Protein AF-A0A1U7NWH1-F1 (afdb_monomer)

Nearest PDB structures (foldseek):
  7vd5-assembly1_q  TM=6.469E-01  e=4.214E-01  Chaetoceros neogracilis
  7ah0-assembly1_A  TM=7.294E-01  e=1.618E+00  synthetic construct
  5a7d-assembly2_Q  TM=4.853E-01  e=9.159E-01  Drosophila melanogaster

Solvent-accessible surface area (backbone atoms only — not comparable to full-atom values): 8173 Å² total; per-residue (Å²): 137,81,89,81,89,81,81,78,83,76,88,82,79,67,73,79,59,54,68,60,52,54,57,58,59,52,67,75,76,56,90,81,80,74,77,77,82,46,72,64,65,72,42,46,62,30,56,49,25,45,50,53,14,52,56,23,47,57,45,21,56,56,24,38,59,43,23,76,75,69,36,66,69,28,41,54,49,16,54,51,24,46,52,49,20,51,55,24,47,66,65,15,52,72,47,39,75,76,36,48,68,48,45,54,50,29,52,52,21,52,51,50,24,50,52,31,61,75,68,66,50,62,66,67,61,34,50,53,22,50,49,48,28,54,59,42,55,50,62,75,74,72,69,133

Secondary structure (DSSP, 8-state):
------------SSHHHHHHHHHHHHHHH-TT------HHHHHHHHHHHHHHHHHHHHHHHHHHHHHHTT-HHHHHHHHHHHHHHHHHHHH-HHHHHH-HHHHHHHHHHHHHHHHHHHTT--HHHHHHHHHHHHHHHHHTTS--

Structure (mmCIF, N/CA/C/O backbone):
data_AF-A0A1U7NWH1-F1
#
_entry.id   AF-A0A1U7NWH1-F1
#
loop_
_atom_site.group_PDB
_atom_site.id
_atom_site.type_symbol
_atom_site.label_atom_id
_atom_site.label_alt_id
_atom_site.label_comp_id
_atom_site.label_asym_id
_atom_site.label_entity_id
_atom_site.label_seq_id
_atom_site.pdbx_PDB_ins_code
_atom_site.Cartn_x
_atom_site.Cartn_y
_atom_site.Cartn_z
_atom_site.occupancy
_atom_site.B_iso_or_equiv
_atom_site.auth_seq_id
_atom_site.auth_comp_id
_atom_site.auth_asym_id
_atom_site.auth_atom_id
_atom_site.pdbx_PDB_model_num
ATOM 1 N N . MET A 1 1 ? 24.014 45.007 16.241 1.00 41.03 1 MET A N 1
ATOM 2 C CA . MET A 1 1 ? 22.618 44.527 16.300 1.00 41.03 1 MET A CA 1
ATOM 3 C C . MET A 1 1 ? 22.395 43.485 15.207 1.00 41.03 1 MET A C 1
ATOM 5 O O . MET A 1 1 ? 22.670 43.771 14.056 1.00 41.03 1 MET A O 1
ATOM 9 N N . LEU A 1 2 ? 21.988 42.284 15.638 1.00 42.31 2 LEU A N 1
ATOM 10 C CA . LEU A 1 2 ? 21.241 41.205 14.963 1.00 42.31 2 LEU A CA 1
ATOM 11 C C . LEU A 1 2 ? 21.557 40.763 13.508 1.00 42.31 2 LEU A C 1
ATOM 13 O O . LEU A 1 2 ? 21.111 41.355 12.536 1.00 42.31 2 LEU A O 1
ATOM 17 N N . TYR A 1 3 ? 22.215 39.596 13.422 1.00 39.09 3 TYR A N 1
ATOM 18 C CA . TYR A 1 3 ? 21.839 38.367 12.686 1.00 39.09 3 TYR A CA 1
ATOM 19 C C . TYR A 1 3 ? 20.793 38.450 11.546 1.00 39.09 3 TYR A C 1
ATOM 21 O O . TYR A 1 3 ? 19.618 38.685 11.811 1.00 39.09 3 TYR A O 1
ATOM 29 N N . ARG A 1 4 ? 21.148 37.919 10.360 1.00 43.31 4 ARG A N 1
ATOM 30 C CA . ARG A 1 4 ? 20.682 36.580 9.924 1.00 43.31 4 A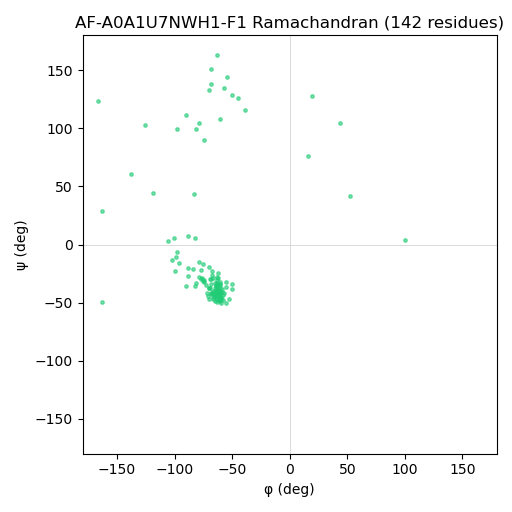RG A CA 1
ATOM 31 C C . ARG A 1 4 ? 21.449 36.018 8.714 1.00 43.31 4 ARG A C 1
ATOM 33 O O . ARG A 1 4 ? 21.494 36.577 7.630 1.00 43.31 4 ARG A O 1
ATOM 40 N N . LYS A 1 5 ? 21.987 34.827 8.972 1.00 47.78 5 LYS A N 1
ATOM 41 C CA . LYS A 1 5 ? 22.432 33.738 8.092 1.00 47.78 5 LYS A CA 1
ATOM 42 C C . LYS A 1 5 ? 21.486 33.531 6.889 1.00 47.78 5 LYS A C 1
ATOM 44 O O . LYS A 1 5 ? 20.361 33.078 7.085 1.00 47.78 5 LYS A O 1
ATOM 49 N N . GLN A 1 6 ? 21.959 33.748 5.663 1.00 47.44 6 GLN A N 1
ATOM 50 C CA . GLN A 1 6 ? 21.378 33.127 4.466 1.00 47.44 6 GLN A CA 1
ATOM 51 C C . GLN A 1 6 ? 22.216 31.895 4.111 1.00 47.44 6 GLN A C 1
ATOM 53 O O . GLN A 1 6 ? 23.297 31.990 3.540 1.00 47.44 6 GLN A O 1
ATOM 58 N N . ARG A 1 7 ? 21.722 30.717 4.507 1.00 42.34 7 ARG A N 1
ATOM 59 C CA . ARG A 1 7 ? 22.104 29.446 3.883 1.00 42.34 7 ARG A CA 1
ATOM 60 C C . ARG A 1 7 ? 21.313 29.346 2.583 1.00 42.34 7 ARG A C 1
ATOM 62 O O . ARG A 1 7 ? 20.116 29.078 2.633 1.00 42.34 7 ARG A O 1
ATOM 69 N N . GLY A 1 8 ? 21.967 29.577 1.450 1.00 40.09 8 GLY A N 1
ATOM 70 C CA . GLY A 1 8 ? 21.452 29.126 0.159 1.00 40.09 8 GLY A CA 1
ATOM 71 C C . GLY A 1 8 ? 21.555 27.595 0.083 1.00 40.09 8 GLY A C 1
ATOM 72 O O . GLY A 1 8 ? 22.588 27.055 0.489 1.00 40.09 8 GLY A O 1
ATOM 73 N N . PRO A 1 9 ? 20.500 26.880 -0.342 1.00 46.19 9 PRO A N 1
ATOM 74 C CA . PRO A 1 9 ? 20.501 25.428 -0.393 1.00 46.19 9 PRO A CA 1
ATOM 75 C C . PRO A 1 9 ? 21.453 24.890 -1.464 1.00 46.19 9 PRO A C 1
ATOM 77 O O . PRO A 1 9 ? 21.555 25.396 -2.579 1.00 46.19 9 PRO A O 1
ATOM 80 N N . ALA A 1 10 ? 22.143 23.839 -1.039 1.00 42.91 10 ALA A N 1
ATOM 81 C CA . ALA A 1 10 ? 23.105 23.021 -1.743 1.00 42.91 10 ALA A CA 1
ATOM 82 C C . ALA A 1 10 ? 22.678 22.622 -3.167 1.00 42.91 10 ALA A C 1
ATOM 84 O O . ALA A 1 10 ? 21.632 22.017 -3.378 1.00 42.91 10 ALA A O 1
ATOM 85 N N . SER A 1 11 ? 23.558 22.931 -4.121 1.00 45.78 11 SER A N 1
ATOM 86 C CA . SER A 1 11 ? 24.062 22.027 -5.165 1.00 45.78 11 SER A CA 1
ATOM 87 C C . SER A 1 11 ? 23.267 20.729 -5.401 1.00 45.78 11 SER A C 1
ATOM 89 O O . SER A 1 11 ? 23.717 19.643 -5.040 1.00 45.78 11 SER A O 1
ATOM 91 N N . TRP A 1 12 ? 22.119 20.830 -6.073 1.00 36.06 12 TRP A N 1
ATOM 92 C CA . TRP A 1 12 ? 21.350 19.676 -6.571 1.00 36.06 12 TRP A CA 1
ATOM 93 C C . TRP A 1 12 ? 21.556 19.410 -8.074 1.00 36.06 12 TRP A C 1
ATOM 95 O O . TRP A 1 12 ? 20.916 18.541 -8.650 1.00 36.06 12 TRP A O 1
ATOM 105 N N . GLY A 1 13 ? 22.466 20.147 -8.722 1.00 44.31 13 GLY A N 1
ATOM 106 C CA . GLY A 1 13 ? 22.698 20.066 -10.171 1.00 44.31 13 GLY A CA 1
ATOM 107 C C . GLY A 1 13 ? 23.868 19.185 -10.621 1.00 44.31 13 GLY A C 1
ATOM 108 O O . GLY A 1 13 ? 24.038 18.993 -11.817 1.00 44.31 13 GLY A O 1
ATOM 109 N N . VAL A 1 14 ? 24.693 18.654 -9.709 1.00 46.19 14 VAL A N 1
ATOM 110 C CA . VAL A 1 14 ? 25.977 18.019 -10.096 1.00 46.19 14 VAL A CA 1
ATOM 111 C C . VAL A 1 14 ? 25.928 16.482 -10.094 1.00 46.19 14 VAL A C 1
ATOM 113 O O . VAL A 1 14 ? 26.785 15.840 -10.691 1.00 46.19 14 VAL A O 1
ATOM 116 N N . ILE A 1 15 ? 24.901 15.852 -9.512 1.00 48.97 15 ILE A N 1
ATOM 117 C CA . ILE A 1 15 ? 24.877 14.379 -9.371 1.00 48.97 15 ILE A CA 1
ATOM 118 C C . ILE A 1 15 ? 24.360 13.665 -10.638 1.00 48.97 15 ILE A C 1
ATOM 120 O O . ILE A 1 15 ? 24.712 12.514 -10.880 1.00 48.97 15 ILE A O 1
ATOM 124 N N . LEU A 1 16 ? 23.622 14.348 -11.520 1.00 45.00 16 LEU A N 1
ATOM 125 C CA . LEU A 1 16 ? 23.086 13.735 -12.748 1.00 45.00 16 LEU A CA 1
ATOM 126 C C . LEU A 1 16 ? 24.116 13.593 -13.890 1.00 45.00 16 LEU A C 1
ATOM 128 O O . LEU A 1 16 ? 23.886 12.823 -14.816 1.00 45.00 16 LEU A O 1
ATOM 132 N N . GLY A 1 17 ? 25.265 14.279 -13.827 1.00 39.94 17 GLY A N 1
ATOM 133 C CA . GLY A 1 17 ? 26.288 14.224 -14.885 1.00 39.94 17 GLY A CA 1
ATOM 134 C C . GLY A 1 17 ? 27.318 13.095 -14.737 1.00 39.94 17 GLY A C 1
ATOM 135 O O . GLY A 1 17 ? 27.861 12.616 -15.732 1.00 39.94 17 GLY A O 1
ATOM 136 N N . ALA A 1 18 ? 27.584 12.637 -13.510 1.00 44.94 18 ALA A N 1
ATOM 137 C CA . ALA A 1 18 ? 28.655 11.672 -13.247 1.00 44.94 18 ALA A CA 1
ATOM 138 C C . ALA A 1 18 ? 28.277 10.222 -13.606 1.00 44.94 18 ALA A C 1
ATOM 140 O O . ALA A 1 18 ? 29.144 9.437 -13.988 1.00 44.94 18 ALA A O 1
ATOM 141 N N . GLY A 1 19 ? 26.987 9.871 -13.543 1.00 44.72 19 GLY A N 1
ATOM 142 C CA . GLY A 1 19 ? 26.515 8.514 -13.844 1.00 44.72 19 GLY A CA 1
ATOM 143 C C . GLY A 1 19 ? 26.649 8.122 -15.319 1.00 44.72 19 GLY A C 1
ATOM 144 O O . GLY A 1 19 ? 26.874 6.956 -15.625 1.00 44.72 19 GLY A O 1
ATOM 145 N N . ILE A 1 20 ? 26.574 9.093 -16.235 1.00 50.34 20 ILE A N 1
ATOM 146 C CA . ILE A 1 20 ? 26.612 8.842 -17.686 1.00 50.34 20 ILE A CA 1
ATOM 147 C C . ILE A 1 20 ? 28.057 8.877 -18.214 1.00 50.34 20 ILE A C 1
ATOM 149 O O . ILE A 1 20 ? 28.432 8.062 -19.056 1.00 50.34 20 ILE A O 1
ATOM 153 N N . LEU A 1 21 ? 28.913 9.751 -17.669 1.00 45.50 21 LEU A N 1
ATOM 154 C CA . LEU A 1 21 ? 30.330 9.830 -18.055 1.00 45.50 21 LEU A CA 1
ATOM 155 C C . LEU A 1 21 ? 31.185 8.688 -17.482 1.00 45.50 21 LEU A C 1
ATOM 157 O O . LEU A 1 21 ? 32.102 8.227 -18.162 1.00 45.50 21 LEU A O 1
ATOM 161 N N . GLY A 1 22 ? 30.858 8.165 -16.292 1.00 47.22 22 GLY A N 1
ATOM 162 C CA . GLY A 1 22 ? 31.490 6.945 -15.771 1.00 47.22 22 GLY A CA 1
ATOM 163 C C . GLY A 1 22 ? 31.204 5.707 -16.633 1.00 47.22 22 GLY A C 1
ATOM 164 O O . GLY A 1 22 ? 32.056 4.831 -16.774 1.00 47.22 22 GLY A O 1
ATOM 165 N N . LEU A 1 23 ? 30.037 5.677 -17.283 1.00 48.16 23 LEU A N 1
ATOM 166 C CA . LEU A 1 23 ? 29.590 4.579 -18.142 1.00 48.16 23 LEU A CA 1
ATOM 167 C C . LEU A 1 23 ? 30.326 4.553 -19.495 1.00 48.16 23 LEU A C 1
ATOM 169 O O . LEU A 1 23 ? 30.607 3.480 -20.022 1.00 48.16 23 LEU A O 1
ATOM 173 N N . LEU A 1 24 ? 30.717 5.718 -20.024 1.00 48.59 24 LEU A N 1
ATOM 174 C CA . LEU A 1 24 ? 31.497 5.829 -21.265 1.00 48.59 24 LEU A CA 1
ATOM 175 C C . LEU A 1 24 ? 33.007 5.629 -21.052 1.00 48.59 24 LEU A C 1
ATOM 177 O O . LEU A 1 24 ? 33.663 5.013 -21.890 1.00 48.59 24 LEU A O 1
ATOM 181 N N . LEU A 1 25 ? 33.566 6.078 -19.921 1.00 48.03 25 LEU A N 1
ATOM 182 C CA . LEU A 1 25 ? 34.987 5.869 -19.599 1.00 48.03 25 LEU A CA 1
ATOM 183 C C . LEU A 1 25 ? 35.297 4.422 -19.173 1.00 48.03 25 LEU A C 1
ATOM 185 O O . LEU A 1 25 ? 36.372 3.911 -19.488 1.00 48.03 25 LEU A O 1
ATOM 189 N N . GLY A 1 26 ? 34.342 3.717 -18.554 1.00 47.12 26 GLY A N 1
ATOM 190 C CA . GLY A 1 26 ? 34.453 2.276 -18.292 1.00 47.12 26 GLY A CA 1
ATOM 191 C C . GLY A 1 26 ? 34.427 1.408 -19.561 1.00 47.12 26 GLY A C 1
ATOM 192 O O . GLY A 1 26 ? 34.963 0.300 -19.563 1.00 47.12 26 GLY A O 1
ATOM 193 N N . PHE A 1 27 ? 33.867 1.921 -20.661 1.00 49.47 27 PHE A N 1
ATOM 194 C CA . PHE A 1 27 ? 33.719 1.194 -21.926 1.00 49.47 27 PHE A CA 1
ATOM 195 C C . PHE A 1 27 ? 35.024 1.106 -22.744 1.00 49.47 27 PHE A C 1
ATOM 197 O O . PHE A 1 27 ? 35.171 0.200 -23.566 1.00 49.47 27 PHE A O 1
ATOM 204 N N . LEU A 1 28 ? 35.995 2.004 -22.512 1.00 48.91 28 LEU A N 1
ATOM 205 C CA . LEU A 1 28 ? 37.263 2.036 -23.263 1.00 48.91 28 LEU A CA 1
ATOM 206 C C . LEU A 1 28 ? 38.451 1.376 -22.540 1.00 48.91 28 LEU A C 1
ATOM 208 O O . LEU A 1 28 ? 39.385 0.943 -23.208 1.00 48.91 28 LEU A O 1
ATOM 212 N N . GLY A 1 29 ? 38.418 1.257 -21.207 1.00 48.69 29 GLY A N 1
ATOM 213 C CA . GLY A 1 29 ? 39.520 0.676 -20.420 1.00 48.69 29 GLY A CA 1
ATOM 214 C C . GLY A 1 29 ? 39.371 -0.808 -20.055 1.00 48.69 29 GLY A C 1
ATOM 215 O O . GLY A 1 29 ? 40.348 -1.441 -19.670 1.00 48.69 29 GLY A O 1
ATOM 216 N N . GLY A 1 30 ? 38.166 -1.378 -20.166 1.00 42.66 30 GLY A N 1
ATOM 217 C CA . GLY A 1 30 ? 37.818 -2.677 -19.576 1.00 42.66 30 GLY A CA 1
ATOM 218 C C . GLY A 1 30 ? 37.396 -3.752 -20.576 1.00 42.66 30 GLY A C 1
ATOM 219 O O . GLY A 1 30 ? 36.406 -4.445 -20.345 1.00 42.66 30 GLY A O 1
ATOM 220 N N . ARG A 1 31 ? 38.102 -3.918 -21.700 1.00 48.78 31 ARG A N 1
ATOM 221 C CA . ARG A 1 31 ? 37.910 -5.102 -22.557 1.00 48.78 31 ARG A CA 1
ATOM 222 C C . ARG A 1 31 ? 38.554 -6.316 -21.894 1.00 48.78 31 ARG A C 1
ATOM 224 O O . ARG A 1 31 ? 39.728 -6.586 -22.102 1.00 48.78 31 ARG A O 1
ATOM 231 N N . GLY A 1 32 ? 37.778 -7.030 -21.081 1.00 45.78 32 GLY A N 1
ATOM 232 C CA . GLY A 1 32 ? 38.245 -8.277 -20.482 1.00 45.78 32 GLY A CA 1
ATOM 233 C C . GLY A 1 32 ? 37.168 -9.184 -19.904 1.00 45.78 32 GLY A C 1
ATOM 234 O O . GLY A 1 32 ? 37.201 -10.381 -20.174 1.00 45.78 32 GLY A O 1
ATOM 235 N N . SER A 1 33 ? 36.243 -8.691 -19.070 1.00 48.09 33 SER A N 1
ATOM 236 C CA . SER A 1 33 ? 35.467 -9.625 -18.222 1.00 48.09 33 SER A CA 1
ATOM 237 C C . SER A 1 33 ? 34.180 -9.068 -17.599 1.00 48.09 33 SER A C 1
ATOM 239 O O . SER A 1 33 ? 33.798 -9.511 -16.521 1.00 48.09 33 SER A O 1
ATOM 241 N N . ALA A 1 34 ? 33.501 -8.093 -18.207 1.00 48.97 34 ALA A N 1
ATOM 242 C CA . ALA A 1 34 ? 32.180 -7.695 -17.713 1.00 48.97 34 ALA A CA 1
ATOM 243 C C . ALA A 1 34 ? 31.108 -8.539 -18.428 1.00 48.97 34 ALA A C 1
ATOM 245 O O . ALA A 1 34 ? 30.955 -8.383 -19.644 1.00 48.97 34 ALA A O 1
ATOM 246 N N . PRO A 1 35 ? 30.395 -9.456 -17.741 1.00 51.91 35 PRO A N 1
ATOM 247 C CA . PRO A 1 35 ? 29.272 -10.155 -18.352 1.00 51.91 35 PRO A CA 1
ATOM 248 C C . PRO A 1 35 ? 28.263 -9.115 -18.848 1.00 51.91 35 PRO A C 1
ATOM 250 O O . PRO A 1 35 ? 27.984 -8.137 -18.153 1.00 51.91 35 PRO A O 1
ATOM 253 N N . GLN A 1 36 ? 27.761 -9.303 -20.071 1.00 53.59 36 GLN A N 1
ATOM 254 C CA . GLN A 1 36 ? 26.747 -8.425 -20.654 1.00 53.59 36 GLN A CA 1
ATOM 255 C C . GLN A 1 36 ? 25.600 -8.260 -19.645 1.00 53.59 36 GLN A C 1
ATOM 257 O O . GLN A 1 36 ? 25.116 -9.279 -19.140 1.00 53.59 36 GLN A O 1
ATOM 262 N N . PRO A 1 37 ? 25.168 -7.027 -19.320 1.00 55.31 37 PRO A N 1
ATOM 263 C CA . PRO A 1 37 ? 24.017 -6.837 -18.455 1.00 55.31 37 PRO A CA 1
ATOM 264 C C . PRO A 1 37 ? 22.816 -7.487 -19.138 1.00 55.31 37 PRO A C 1
ATOM 266 O O . PRO A 1 37 ? 22.331 -7.024 -20.169 1.00 55.31 37 PRO A O 1
ATOM 269 N N . THR A 1 38 ? 22.365 -8.614 -18.597 1.00 63.66 38 THR A N 1
ATOM 270 C CA . THR A 1 38 ? 21.135 -9.256 -19.050 1.00 63.66 38 THR A CA 1
ATOM 271 C C . THR A 1 38 ? 19.960 -8.372 -18.650 1.00 63.66 38 THR A C 1
ATOM 273 O O . THR A 1 38 ? 20.023 -7.678 -17.634 1.00 63.66 38 THR A O 1
ATOM 276 N N . ILE A 1 39 ? 18.861 -8.402 -19.406 1.00 62.22 39 ILE A N 1
ATOM 277 C CA . ILE A 1 39 ? 17.626 -7.658 -19.078 1.00 62.22 39 ILE A CA 1
ATOM 278 C C . ILE A 1 39 ? 17.204 -7.918 -17.617 1.00 62.22 39 ILE A C 1
ATOM 280 O O . ILE A 1 39 ? 16.769 -7.022 -16.900 1.00 62.22 39 ILE A O 1
ATOM 284 N N . GLN A 1 40 ? 17.457 -9.130 -17.129 1.00 65.19 40 GLN A N 1
ATOM 285 C CA . GLN A 1 40 ? 17.221 -9.540 -15.752 1.00 65.19 40 GLN A CA 1
ATOM 286 C C . GLN A 1 40 ? 18.071 -8.786 -14.711 1.00 65.19 40 GLN A C 1
ATOM 288 O O . GLN A 1 40 ? 17.578 -8.493 -13.625 1.00 65.19 40 GLN A O 1
ATOM 293 N N . SER A 1 41 ? 19.314 -8.418 -15.034 1.00 62.09 41 SER A N 1
ATOM 294 C CA . SER A 1 41 ? 20.154 -7.576 -14.165 1.00 62.09 41 SER A CA 1
ATOM 295 C C . SER A 1 41 ? 19.641 -6.133 -14.063 1.00 62.09 41 SER A C 1
ATOM 297 O O . SER A 1 41 ? 19.771 -5.516 -13.010 1.00 62.09 41 SER A O 1
ATOM 299 N N . LEU A 1 42 ? 18.981 -5.625 -15.111 1.00 67.56 42 LEU A N 1
ATOM 300 C CA . LEU A 1 42 ? 18.358 -4.295 -15.118 1.00 67.56 42 LEU A CA 1
ATOM 301 C C . LEU A 1 42 ? 17.042 -4.268 -14.323 1.00 67.56 42 LEU A C 1
ATOM 303 O O . LEU A 1 42 ? 16.681 -3.241 -13.754 1.00 67.56 42 LEU A O 1
ATOM 307 N N . LEU A 1 43 ? 16.341 -5.404 -14.246 1.00 77.25 43 LEU A N 1
ATOM 308 C CA . LEU A 1 43 ? 15.079 -5.551 -13.511 1.00 77.25 43 LEU A CA 1
ATOM 309 C C . LEU A 1 43 ? 15.253 -5.928 -12.035 1.00 77.25 43 LEU A C 1
ATOM 311 O O . LEU A 1 43 ? 14.336 -5.709 -11.243 1.00 77.25 43 LEU A O 1
ATOM 315 N N . GLN A 1 44 ? 16.407 -6.477 -11.642 1.00 79.06 44 GLN A N 1
ATOM 316 C CA . GLN A 1 44 ? 16.671 -6.889 -10.258 1.00 79.06 44 GLN A CA 1
ATOM 317 C C . GLN A 1 44 ? 16.410 -5.787 -9.214 1.00 79.06 44 GLN A C 1
ATOM 319 O O . GLN A 1 44 ? 15.720 -6.084 -8.232 1.00 79.06 44 GLN A O 1
ATOM 324 N N . PRO A 1 45 ? 16.8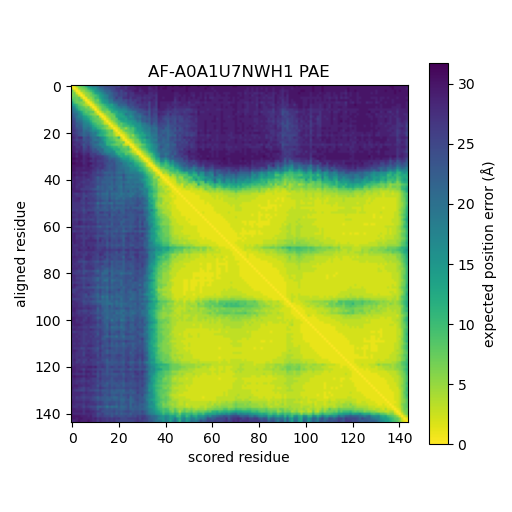87 -4.538 -9.401 1.00 83.62 45 PRO A N 1
ATOM 325 C CA . PRO A 1 45 ? 16.623 -3.457 -8.453 1.00 83.62 45 PRO A CA 1
ATOM 326 C C . PRO A 1 45 ? 15.124 -3.177 -8.305 1.00 83.62 45 PRO A C 1
ATOM 328 O O . PRO A 1 45 ? 14.601 -3.128 -7.194 1.00 83.62 45 PRO A O 1
ATOM 331 N N . ALA A 1 46 ? 14.395 -3.102 -9.420 1.00 82.94 46 ALA A N 1
ATOM 332 C CA . ALA A 1 46 ? 12.955 -2.863 -9.400 1.00 82.94 46 ALA A CA 1
ATOM 333 C C . ALA A 1 46 ? 12.190 -4.003 -8.701 1.00 82.94 46 ALA A C 1
ATOM 335 O O . ALA A 1 46 ? 11.290 -3.755 -7.901 1.00 82.94 46 ALA A O 1
ATOM 336 N N . ALA A 1 47 ? 12.590 -5.258 -8.921 1.00 85.12 47 ALA A N 1
ATOM 337 C CA . ALA A 1 47 ? 12.009 -6.413 -8.237 1.00 85.12 47 ALA A CA 1
ATOM 338 C C . ALA A 1 47 ? 12.308 -6.436 -6.724 1.00 85.12 47 ALA A C 1
ATOM 340 O O . ALA A 1 47 ? 11.532 -6.989 -5.940 1.00 85.12 47 ALA A O 1
ATOM 341 N N . GLN A 1 48 ? 13.434 -5.869 -6.284 1.00 88.62 48 GLN A N 1
ATOM 342 C CA . GLN A 1 48 ? 13.730 -5.699 -4.861 1.00 88.62 48 GLN A CA 1
ATOM 343 C C . GLN A 1 48 ? 12.819 -4.644 -4.227 1.00 88.62 48 GLN A C 1
ATOM 345 O O . GLN A 1 48 ? 12.204 -4.931 -3.200 1.00 88.62 48 GLN A O 1
ATOM 350 N N . HIS A 1 49 ? 12.660 -3.492 -4.875 1.00 90.94 49 HIS A N 1
ATOM 351 C CA . HIS A 1 49 ? 11.758 -2.438 -4.414 1.00 90.94 49 HIS A CA 1
ATOM 352 C C . HIS A 1 49 ? 10.301 -2.908 -4.350 1.00 90.94 49 HIS A C 1
ATOM 354 O O . HIS A 1 49 ? 9.621 -2.688 -3.353 1.00 90.94 49 HIS A O 1
ATOM 360 N N . VAL A 1 50 ? 9.824 -3.671 -5.339 1.00 89.19 50 VAL A N 1
ATOM 361 C CA . VAL A 1 50 ? 8.479 -4.270 -5.278 1.00 89.19 50 VAL A CA 1
ATOM 362 C C . VAL A 1 50 ? 8.323 -5.208 -4.080 1.00 89.19 50 VAL A C 1
ATOM 364 O O . VAL A 1 50 ? 7.297 -5.171 -3.403 1.00 89.19 50 VAL A O 1
ATOM 367 N N . ARG A 1 51 ? 9.334 -6.032 -3.775 1.00 89.19 51 ARG A N 1
ATOM 368 C CA . ARG A 1 51 ? 9.297 -6.908 -2.593 1.00 89.19 51 ARG A CA 1
ATOM 369 C C . ARG A 1 51 ? 9.265 -6.112 -1.290 1.00 89.19 51 ARG A C 1
ATOM 371 O O . ARG A 1 51 ? 8.494 -6.457 -0.400 1.00 89.19 51 ARG A O 1
ATOM 378 N N . GLN A 1 52 ? 10.059 -5.047 -1.188 1.00 92.06 52 GLN A N 1
ATOM 379 C CA . GLN A 1 52 ? 10.053 -4.151 -0.028 1.00 92.06 52 GLN A CA 1
ATOM 380 C C . GLN A 1 52 ? 8.711 -3.431 0.119 1.00 92.06 52 GLN A C 1
ATOM 382 O O . GLN A 1 52 ? 8.179 -3.358 1.226 1.00 92.06 52 GLN A O 1
ATOM 387 N N . ALA A 1 53 ? 8.122 -2.980 -0.991 1.00 91.50 53 ALA A N 1
ATOM 388 C CA . ALA A 1 53 ? 6.800 -2.378 -0.997 1.00 91.50 53 ALA A CA 1
ATOM 389 C C . ALA A 1 53 ? 5.744 -3.349 -0.467 1.00 91.50 53 ALA A C 1
ATOM 391 O O . ALA A 1 53 ? 5.007 -2.995 0.446 1.00 91.50 53 ALA A O 1
ATOM 392 N N . VAL A 1 54 ? 5.709 -4.582 -0.985 1.00 92.12 54 VAL A N 1
ATOM 393 C CA . VAL A 1 54 ? 4.772 -5.622 -0.531 1.00 92.12 54 VAL A CA 1
ATOM 394 C C . VAL A 1 54 ? 4.963 -5.932 0.954 1.00 92.12 54 VAL A C 1
ATOM 396 O O . VAL A 1 54 ? 3.979 -5.947 1.686 1.00 92.12 54 VAL A O 1
ATOM 399 N N . GLY A 1 55 ? 6.206 -6.082 1.421 1.00 91.69 55 GLY A N 1
ATOM 400 C CA . GLY A 1 55 ? 6.483 -6.292 2.845 1.00 91.69 55 GLY A CA 1
ATOM 401 C C . GLY A 1 55 ? 6.006 -5.131 3.725 1.00 91.69 55 GLY A C 1
ATOM 402 O O . GLY A 1 55 ? 5.505 -5.349 4.825 1.00 91.69 55 GLY A O 1
ATOM 403 N N . ALA A 1 56 ? 6.083 -3.892 3.235 1.00 93.25 56 ALA A N 1
ATOM 404 C CA . ALA A 1 56 ? 5.528 -2.742 3.939 1.00 93.25 56 ALA A CA 1
ATOM 405 C C . ALA A 1 56 ? 3.985 -2.769 3.987 1.00 93.25 56 ALA A C 1
ATOM 407 O O . ALA A 1 56 ? 3.415 -2.380 5.005 1.00 93.25 56 ALA A O 1
ATOM 408 N N . LEU A 1 57 ? 3.292 -3.285 2.961 1.00 93.38 57 LEU A N 1
ATOM 409 C CA . LEU A 1 57 ? 1.828 -3.460 2.996 1.00 93.38 57 LEU A CA 1
ATOM 410 C C . LEU A 1 57 ? 1.383 -4.441 4.088 1.00 93.38 57 LEU A C 1
ATOM 412 O O . LEU A 1 57 ? 0.351 -4.217 4.718 1.00 93.38 57 LEU A O 1
ATOM 416 N N . ASP A 1 58 ? 2.165 -5.489 4.351 1.00 93.25 58 ASP A N 1
ATOM 417 C CA . ASP A 1 58 ? 1.875 -6.438 5.434 1.00 93.25 58 ASP A CA 1
ATOM 418 C C . ASP A 1 58 ? 1.918 -5.746 6.808 1.00 93.25 58 ASP A C 1
ATOM 420 O O . ASP A 1 58 ? 1.088 -6.013 7.681 1.00 93.25 58 ASP A O 1
ATOM 424 N N . ILE A 1 59 ? 2.833 -4.785 6.978 1.00 94.69 59 ILE A N 1
ATOM 425 C CA . ILE A 1 59 ? 2.902 -3.940 8.177 1.00 94.69 59 ILE A CA 1
ATOM 426 C C . ILE A 1 59 ? 1.682 -3.013 8.254 1.00 94.69 59 ILE A C 1
ATOM 428 O O . ILE A 1 59 ? 1.112 -2.865 9.335 1.00 94.69 59 ILE A O 1
ATOM 432 N N . VAL A 1 60 ? 1.249 -2.415 7.133 1.00 94.00 60 VAL A N 1
ATOM 433 C CA . VAL A 1 60 ? 0.033 -1.576 7.093 1.00 94.00 60 VAL A CA 1
ATOM 434 C C . VAL A 1 60 ? -1.166 -2.356 7.613 1.00 94.00 60 VAL A C 1
ATOM 436 O O . VAL A 1 60 ? -1.876 -1.869 8.489 1.00 94.00 60 VAL A O 1
ATOM 439 N N . GLU A 1 61 ? -1.381 -3.563 7.093 1.00 92.81 61 GLU A N 1
ATOM 440 C CA . GLU A 1 61 ? -2.511 -4.409 7.467 1.00 92.81 61 GLU A CA 1
ATOM 441 C C . GLU A 1 61 ? -2.488 -4.759 8.963 1.00 92.81 61 GLU A C 1
ATOM 443 O O . GLU A 1 61 ? -3.488 -4.571 9.667 1.00 92.81 61 GLU A O 1
ATOM 448 N N . LEU A 1 62 ? -1.331 -5.199 9.467 1.00 95.25 62 LEU A N 1
ATOM 449 C CA . LEU A 1 62 ? -1.149 -5.572 10.869 1.00 95.25 62 LEU A CA 1
ATOM 450 C C . LEU A 1 62 ? -1.352 -4.386 11.822 1.00 95.25 62 LEU A C 1
ATOM 452 O O . LEU A 1 62 ? -2.078 -4.493 12.815 1.00 95.25 62 LEU A O 1
ATOM 456 N N . GLU A 1 63 ? -0.700 -3.258 11.546 1.00 94.94 63 GLU A N 1
ATOM 457 C CA . GLU A 1 63 ? -0.751 -2.081 12.411 1.00 94.94 63 GLU A CA 1
ATOM 458 C C . GLU A 1 63 ? -2.107 -1.381 12.325 1.00 94.94 63 GLU A C 1
ATOM 460 O O . GLU A 1 63 ? -2.638 -0.935 13.341 1.00 94.94 63 GLU A O 1
ATOM 465 N N . TYR A 1 64 ? -2.755 -1.367 11.162 1.00 93.38 64 TYR A N 1
ATOM 466 C CA . TYR A 1 64 ? -4.101 -0.816 11.062 1.00 93.38 64 TYR A CA 1
ATOM 467 C C . TYR A 1 64 ? -5.122 -1.629 11.871 1.00 93.38 64 TYR A C 1
ATOM 469 O O . TYR A 1 64 ? -5.949 -1.058 12.583 1.00 93.38 64 TYR A O 1
ATOM 477 N N . ALA A 1 65 ? -5.016 -2.962 11.867 1.00 93.69 65 ALA A N 1
ATOM 478 C CA . ALA A 1 65 ? -5.854 -3.816 12.709 1.00 93.69 65 ALA A CA 1
ATOM 479 C C . ALA A 1 65 ? -5.672 -3.520 14.211 1.00 93.69 65 ALA A C 1
ATOM 481 O O . ALA A 1 65 ? -6.633 -3.540 14.983 1.00 93.69 65 ALA A O 1
ATOM 482 N N . ARG A 1 66 ? -4.439 -3.218 14.642 1.00 92.69 66 ARG A N 1
ATOM 483 C CA . ARG A 1 66 ? -4.141 -2.779 16.018 1.00 92.69 66 ARG A CA 1
ATOM 484 C C . ARG A 1 66 ? -4.676 -1.373 16.294 1.00 92.69 66 ARG A C 1
ATOM 486 O O . ARG A 1 66 ? -5.181 -1.122 17.388 1.00 92.69 66 ARG A O 1
ATOM 493 N N . ALA A 1 67 ? -4.617 -0.479 15.310 1.00 93.69 67 ALA A N 1
ATOM 494 C CA . ALA A 1 67 ? -5.149 0.875 15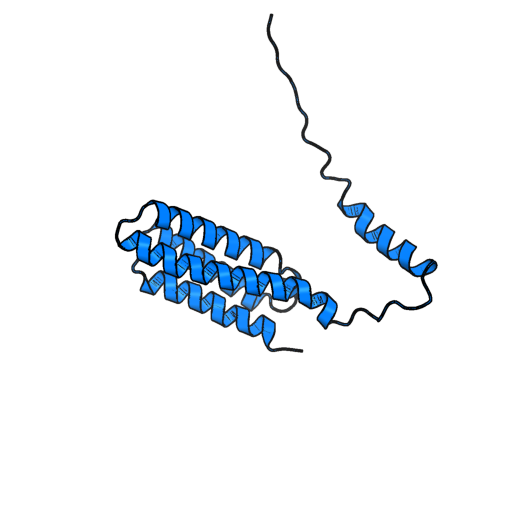.406 1.00 93.69 67 ALA A CA 1
ATOM 495 C C . ALA A 1 67 ? -6.664 0.885 15.640 1.00 93.69 67 ALA A C 1
ATOM 497 O O . ALA A 1 67 ? -7.139 1.601 16.520 1.00 93.69 67 ALA A O 1
ATOM 498 N N . LEU A 1 68 ? -7.410 0.026 14.937 1.00 92.56 68 LEU A N 1
ATOM 499 C CA . LEU A 1 68 ? -8.857 -0.137 15.128 1.00 92.56 68 LEU A CA 1
ATOM 500 C C . LEU A 1 68 ? -9.230 -0.641 16.533 1.00 92.56 68 LEU A C 1
ATOM 502 O O . LEU A 1 68 ? -10.322 -0.363 17.016 1.00 92.56 68 LEU A O 1
ATOM 506 N N . LYS A 1 69 ? -8.311 -1.326 17.226 1.00 93.62 69 LYS A N 1
ATOM 507 C CA . LYS A 1 69 ? -8.468 -1.734 18.635 1.00 93.62 69 LYS A CA 1
ATOM 508 C C . LYS A 1 69 ? -8.125 -0.619 19.635 1.00 93.62 69 LYS A C 1
ATOM 510 O O . LYS A 1 69 ? -8.101 -0.868 20.836 1.00 93.62 69 LYS A O 1
ATOM 515 N N . GLY A 1 70 ? -7.838 0.595 19.159 1.00 91.19 70 GLY A N 1
ATOM 516 C CA . GLY A 1 70 ? -7.549 1.771 19.982 1.00 91.19 70 GLY A CA 1
ATOM 517 C C . GLY A 1 70 ? -6.063 2.109 20.143 1.00 91.19 70 GLY A C 1
ATOM 518 O O . GLY A 1 70 ? -5.733 3.054 20.861 1.00 91.19 70 GLY A O 1
ATOM 519 N N . ASN A 1 71 ? -5.145 1.394 19.479 1.00 92.31 71 ASN A N 1
ATOM 520 C CA . ASN A 1 71 ? -3.716 1.707 19.559 1.00 92.31 71 ASN A CA 1
ATOM 521 C C . ASN A 1 71 ? -3.329 2.861 18.611 1.00 92.31 71 ASN A C 1
ATOM 523 O O . ASN A 1 71 ? -3.091 2.668 17.420 1.00 92.31 71 ASN A O 1
ATOM 527 N N . ARG A 1 72 ? -3.20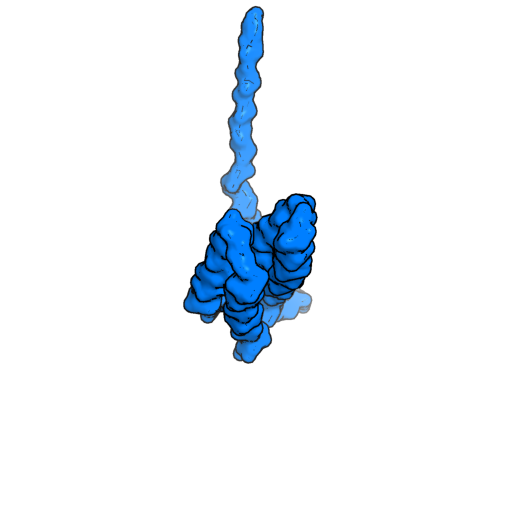4 4.077 19.153 1.00 89.19 72 ARG A N 1
ATOM 528 C CA . ARG A 1 72 ? -2.827 5.270 18.370 1.00 89.19 72 ARG A CA 1
ATOM 529 C C . ARG A 1 72 ? -1.428 5.190 17.751 1.00 89.19 72 ARG A C 1
ATOM 531 O O . ARG A 1 72 ? -1.243 5.674 16.638 1.00 89.19 72 ARG A O 1
ATOM 538 N N . ALA A 1 73 ? -0.462 4.569 18.430 1.00 90.75 73 ALA A N 1
ATOM 539 C CA . ALA A 1 73 ? 0.887 4.404 17.884 1.00 90.75 73 ALA A CA 1
ATOM 540 C C . ALA A 1 73 ? 0.866 3.506 16.638 1.00 90.75 73 ALA A C 1
ATOM 542 O O . ALA A 1 73 ? 1.521 3.806 15.642 1.00 90.75 73 ALA A O 1
ATOM 543 N N . SER A 1 74 ? 0.024 2.470 16.655 1.00 93.31 74 SER A N 1
ATOM 544 C CA . SER A 1 74 ? -0.205 1.610 15.494 1.00 93.31 74 SER A CA 1
ATOM 545 C C . SER A 1 74 ? -0.857 2.346 14.322 1.00 93.31 74 SER A C 1
ATOM 547 O O . SER A 1 74 ? -0.528 2.075 13.170 1.00 93.31 74 SER A O 1
ATOM 549 N N . GLN A 1 75 ? -1.718 3.341 14.569 1.00 90.19 75 GLN A N 1
ATOM 550 C CA . GLN A 1 75 ? -2.255 4.162 13.478 1.00 90.19 75 GLN A CA 1
ATOM 551 C C . GLN A 1 75 ? -1.125 4.901 12.752 1.00 90.19 75 GLN A C 1
ATOM 553 O O . GLN A 1 75 ? -1.035 4.846 11.526 1.00 90.19 75 GLN A O 1
ATOM 558 N N . GLN A 1 76 ? -0.223 5.535 13.502 1.00 92.06 76 GLN A N 1
ATOM 559 C CA . GLN A 1 76 ? 0.927 6.227 12.925 1.00 92.06 76 GLN A CA 1
ATOM 560 C C . GLN A 1 76 ? 1.878 5.257 12.208 1.00 92.06 76 GLN A C 1
ATOM 562 O O . GLN A 1 76 ? 2.325 5.562 11.103 1.00 92.06 76 GLN A O 1
ATOM 567 N N . ALA A 1 77 ? 2.128 4.076 12.782 1.00 93.06 77 ALA A N 1
ATOM 568 C CA . ALA A 1 77 ? 2.935 3.033 12.153 1.00 93.06 77 ALA A CA 1
ATOM 569 C C . ALA A 1 77 ? 2.324 2.548 10.825 1.00 93.06 77 ALA A C 1
ATOM 571 O O . ALA A 1 77 ? 3.041 2.424 9.836 1.00 93.06 77 ALA A O 1
ATOM 572 N N . SER A 1 78 ? 0.999 2.367 10.760 1.00 92.06 78 SER A N 1
ATOM 573 C CA . SER A 1 78 ? 0.308 1.988 9.517 1.00 92.06 78 SER A CA 1
ATOM 574 C C . SER A 1 78 ? 0.455 3.050 8.420 1.00 92.06 78 SER A C 1
ATOM 576 O O . SER A 1 78 ? 0.690 2.721 7.260 1.00 92.06 78 SER A O 1
ATOM 578 N N . VAL A 1 79 ? 0.401 4.337 8.780 1.00 92.94 79 VAL A N 1
ATOM 579 C CA . VAL A 1 79 ? 0.593 5.444 7.830 1.00 92.94 79 VAL A CA 1
ATOM 580 C C . VAL A 1 79 ? 2.041 5.503 7.341 1.00 92.94 79 VAL A C 1
ATOM 582 O O . VAL A 1 79 ? 2.276 5.691 6.149 1.00 92.94 79 VAL A O 1
ATOM 585 N N . GLN A 1 80 ? 3.013 5.311 8.235 1.00 94.75 80 GLN A N 1
ATOM 586 C CA . GLN A 1 80 ? 4.434 5.269 7.876 1.00 94.75 80 GLN A CA 1
ATOM 587 C C . GLN A 1 80 ? 4.756 4.085 6.961 1.00 94.75 80 GLN A C 1
ATOM 589 O O . GLN A 1 80 ? 5.424 4.269 5.946 1.00 94.75 80 GLN A O 1
ATOM 594 N N . ALA A 1 81 ? 4.231 2.898 7.267 1.00 94.12 81 ALA A N 1
ATOM 595 C CA . ALA A 1 81 ? 4.385 1.718 6.426 1.00 94.12 81 ALA A CA 1
ATOM 596 C C . ALA A 1 81 ? 3.765 1.928 5.035 1.00 94.12 81 ALA A C 1
ATOM 598 O O . ALA A 1 81 ? 4.365 1.563 4.026 1.00 94.12 81 ALA A O 1
ATOM 599 N N . LEU A 1 82 ? 2.611 2.598 4.950 1.00 94.19 82 LEU A N 1
ATOM 600 C CA . LEU A 1 82 ? 1.994 2.911 3.663 1.00 94.19 82 LEU A CA 1
ATOM 601 C C . LEU A 1 82 ? 2.833 3.914 2.857 1.00 94.19 82 LEU A C 1
ATOM 603 O O . LEU A 1 82 ? 2.975 3.769 1.642 1.00 94.19 82 LEU A O 1
ATOM 607 N N . ALA A 1 83 ? 3.409 4.919 3.521 1.00 93.00 83 ALA A N 1
ATOM 608 C CA . ALA A 1 83 ? 4.322 5.867 2.887 1.00 93.00 83 ALA A CA 1
ATOM 609 C C . ALA A 1 83 ? 5.595 5.172 2.376 1.00 93.00 83 ALA A C 1
ATOM 611 O O . ALA A 1 83 ? 6.032 5.443 1.258 1.00 93.00 83 ALA A O 1
ATOM 612 N N . GLN A 1 84 ? 6.144 4.232 3.150 1.00 93.75 84 GLN A N 1
ATOM 613 C CA . GLN A 1 84 ? 7.264 3.401 2.719 1.00 93.75 84 GLN A CA 1
ATOM 614 C C . GLN A 1 84 ? 6.886 2.567 1.490 1.00 93.75 84 GLN A C 1
ATOM 616 O O . GLN A 1 84 ? 7.603 2.606 0.497 1.00 93.75 84 GLN A O 1
ATOM 621 N N . ALA A 1 85 ? 5.733 1.890 1.501 1.00 92.31 85 ALA A N 1
ATOM 622 C CA . ALA A 1 85 ? 5.288 1.083 0.366 1.00 92.31 85 ALA A CA 1
ATOM 623 C C . ALA A 1 85 ? 5.178 1.897 -0.935 1.00 92.31 85 ALA A C 1
ATOM 625 O O . ALA A 1 85 ? 5.618 1.445 -1.991 1.00 92.31 85 ALA A O 1
ATOM 626 N N . ARG A 1 86 ? 4.647 3.125 -0.851 1.00 93.31 86 ARG A N 1
ATOM 627 C CA . ARG A 1 86 ? 4.607 4.072 -1.978 1.00 93.31 86 ARG A CA 1
ATOM 628 C C . ARG A 1 86 ? 6.000 4.465 -2.454 1.00 93.31 86 ARG A C 1
ATOM 630 O O . ARG A 1 86 ? 6.251 4.456 -3.653 1.00 93.31 86 ARG A O 1
ATOM 637 N N . SER A 1 87 ? 6.896 4.803 -1.528 1.00 93.62 87 SER A N 1
ATOM 638 C CA . SER A 1 87 ? 8.266 5.203 -1.862 1.00 93.62 87 SER A CA 1
ATOM 639 C C . SER A 1 87 ? 9.047 4.075 -2.528 1.00 93.62 87 SER A C 1
ATOM 641 O O . SER A 1 87 ? 9.862 4.332 -3.409 1.00 93.62 87 SER A O 1
ATOM 643 N N . GLU A 1 88 ? 8.825 2.832 -2.113 1.00 92.31 88 GLU A N 1
ATOM 644 C CA . GLU A 1 88 ? 9.458 1.672 -2.734 1.00 92.31 88 GLU A CA 1
ATOM 645 C C . GLU A 1 88 ? 8.878 1.415 -4.129 1.00 92.31 88 GLU A C 1
ATOM 647 O O . GLU A 1 88 ? 9.626 1.267 -5.090 1.00 92.31 88 GLU A O 1
ATOM 652 N N . LEU A 1 89 ? 7.553 1.475 -4.301 1.00 89.31 89 LEU A N 1
ATOM 653 C CA . LEU A 1 89 ? 6.958 1.361 -5.637 1.00 89.31 89 LEU A CA 1
ATOM 654 C C . LEU A 1 89 ? 7.428 2.470 -6.585 1.00 89.31 89 LEU A C 1
ATOM 656 O O . LEU A 1 89 ? 7.781 2.171 -7.720 1.00 89.31 89 LEU A O 1
ATOM 660 N N . ALA A 1 90 ? 7.537 3.713 -6.116 1.00 88.56 90 ALA A N 1
ATOM 661 C CA . ALA A 1 90 ? 8.066 4.826 -6.906 1.00 88.56 90 ALA A CA 1
ATOM 662 C C . ALA A 1 90 ? 9.533 4.631 -7.335 1.00 88.56 90 ALA A C 1
ATOM 664 O O . ALA A 1 90 ? 9.939 5.128 -8.382 1.00 88.56 90 ALA A O 1
ATOM 665 N N . GLN A 1 91 ? 10.334 3.892 -6.560 1.00 88.69 91 GLN A N 1
ATOM 666 C CA . GLN A 1 91 ? 11.711 3.548 -6.935 1.00 88.69 91 GLN A CA 1
ATOM 667 C C . GLN A 1 91 ? 11.776 2.457 -8.013 1.00 88.69 91 GLN A C 1
ATOM 669 O O . GLN A 1 91 ? 12.792 2.314 -8.692 1.00 88.69 91 GLN A O 1
ATOM 674 N N . ALA A 1 92 ? 10.687 1.722 -8.243 1.00 87.81 92 ALA A N 1
ATOM 675 C CA . ALA A 1 92 ? 10.599 0.694 -9.271 1.00 87.81 92 ALA A CA 1
ATOM 676 C C . ALA A 1 92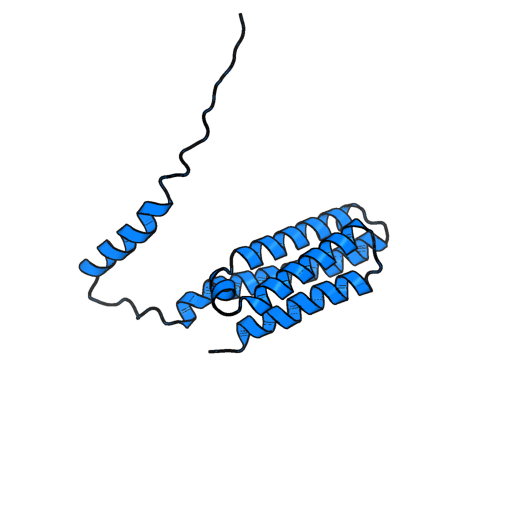 ? 10.262 1.267 -10.669 1.00 87.81 92 ALA A C 1
ATOM 678 O O . ALA A 1 92 ? 9.464 0.692 -11.409 1.00 87.81 92 ALA A O 1
ATOM 679 N N . THR A 1 93 ? 10.897 2.380 -11.056 1.00 80.25 93 THR A N 1
ATOM 680 C CA . THR A 1 93 ? 10.627 3.151 -12.293 1.00 80.25 93 THR A CA 1
ATOM 681 C C . THR A 1 93 ? 10.717 2.326 -13.580 1.00 80.25 93 THR A C 1
ATOM 683 O O . THR A 1 93 ? 9.967 2.555 -14.526 1.00 80.25 93 THR A O 1
ATOM 686 N N . ALA A 1 94 ? 11.589 1.314 -13.622 1.00 81.44 94 ALA A N 1
ATOM 687 C CA . ALA A 1 94 ? 11.675 0.396 -14.758 1.00 81.44 94 ALA A CA 1
ATOM 688 C C . ALA A 1 94 ? 10.352 -0.361 -15.002 1.00 81.44 94 ALA A C 1
ATOM 690 O O . ALA A 1 94 ? 9.984 -0.620 -16.147 1.00 81.44 94 ALA A O 1
ATOM 691 N N . LEU A 1 95 ? 9.606 -0.685 -13.941 1.00 80.19 95 LEU A N 1
ATOM 692 C CA . LEU A 1 95 ? 8.312 -1.362 -14.048 1.00 80.19 95 LEU A CA 1
ATOM 693 C C . LEU A 1 95 ? 7.196 -0.420 -14.482 1.00 80.19 95 LEU A C 1
ATOM 695 O O . LEU A 1 95 ? 6.275 -0.867 -15.155 1.00 80.19 95 LEU A O 1
ATOM 699 N N . GLU A 1 96 ? 7.284 0.865 -14.147 1.00 84.44 96 GLU A N 1
ATOM 700 C CA . GLU A 1 96 ? 6.348 1.873 -14.646 1.00 84.44 96 GLU A CA 1
ATOM 701 C C . GLU A 1 96 ? 6.412 1.971 -16.178 1.00 84.44 96 GLU A C 1
ATOM 703 O O . GLU A 1 96 ? 5.378 2.020 -16.839 1.00 84.44 96 GLU A O 1
ATOM 708 N N . GLN A 1 97 ? 7.615 1.900 -16.755 1.00 83.62 97 GLN A N 1
ATOM 709 C CA . GLN A 1 97 ? 7.804 1.918 -18.210 1.00 83.62 97 GLN A CA 1
ATOM 710 C C . GLN A 1 97 ? 7.289 0.642 -18.893 1.00 83.62 97 GLN A C 1
ATOM 712 O O . GLN A 1 97 ? 6.728 0.707 -19.985 1.00 83.62 97 GLN A O 1
ATOM 717 N N . LEU A 1 98 ? 7.471 -0.519 -18.256 1.00 84.19 98 LEU A N 1
ATOM 718 C CA . LEU A 1 98 ? 7.075 -1.822 -18.807 1.00 84.19 98 LEU A CA 1
ATOM 719 C C . LEU A 1 98 ? 5.585 -2.131 -18.607 1.00 84.19 98 LEU A C 1
ATOM 721 O O . LEU A 1 98 ? 4.966 -2.784 -19.446 1.00 84.19 98 LEU A O 1
ATOM 725 N N . TYR A 1 99 ? 5.009 -1.666 -17.501 1.00 86.06 99 TYR A N 1
ATOM 726 C CA . TYR A 1 99 ? 3.654 -1.984 -17.056 1.00 86.06 99 TYR A CA 1
ATOM 727 C C . TYR A 1 99 ? 2.927 -0.732 -16.522 1.00 86.06 99 TYR A C 1
ATOM 729 O O . TYR A 1 99 ? 2.496 -0.709 -15.363 1.00 86.06 99 TYR A O 1
ATOM 737 N N . PRO A 1 100 ? 2.724 0.314 -17.347 1.00 87.38 100 PRO A N 1
ATOM 738 C CA . PRO A 1 100 ? 2.197 1.605 -16.887 1.00 87.38 100 PRO A CA 1
ATOM 739 C C . PRO A 1 100 ? 0.777 1.508 -16.315 1.00 87.38 100 PRO A C 1
ATOM 741 O O . PRO A 1 100 ? 0.436 2.177 -15.337 1.00 87.38 100 PRO A O 1
ATOM 744 N N . GLN A 1 101 ? -0.065 0.642 -16.890 1.00 89.44 101 GLN A N 1
ATOM 745 C CA . GLN A 1 101 ? -1.439 0.436 -16.418 1.00 89.44 101 GLN A CA 1
ATOM 746 C C . GLN A 1 101 ? -1.469 -0.201 -15.028 1.00 89.44 101 GLN A C 1
ATOM 748 O O . GLN A 1 101 ? -2.165 0.291 -14.139 1.00 89.44 101 GLN A O 1
ATOM 753 N N . SER A 1 102 ? -0.676 -1.255 -14.837 1.00 89.81 102 SER A N 1
ATOM 754 C CA . SER A 1 102 ? -0.492 -1.934 -13.557 1.00 89.81 102 SER A CA 1
ATOM 755 C C . SER A 1 102 ? 0.064 -0.954 -12.522 1.00 89.81 102 SER A C 1
ATOM 757 O O . SER A 1 102 ? -0.508 -0.805 -11.449 1.00 89.81 102 SER A O 1
ATOM 759 N N . PHE A 1 103 ? 1.095 -0.178 -12.861 1.00 88.75 103 PHE A N 1
ATOM 760 C CA . PHE A 1 103 ? 1.647 0.831 -11.956 1.00 88.75 103 PHE A CA 1
ATOM 761 C C . PHE A 1 103 ? 0.598 1.863 -11.509 1.00 88.75 103 PHE A C 1
ATOM 763 O O . PHE A 1 103 ? 0.400 2.083 -10.315 1.00 88.75 103 PHE A O 1
ATOM 770 N N . THR A 1 104 ? -0.175 2.403 -12.455 1.00 91.25 104 THR A N 1
ATOM 771 C CA . THR A 1 104 ? -1.264 3.352 -12.167 1.00 91.25 104 THR A CA 1
ATOM 772 C C . THR A 1 104 ? -2.371 2.725 -11.307 1.00 91.25 104 THR A C 1
ATOM 774 O O . THR A 1 104 ? -3.030 3.410 -10.522 1.00 91.25 104 THR A O 1
ATOM 777 N N . GLN A 1 105 ? -2.636 1.427 -11.470 1.00 92.69 105 GLN A N 1
ATOM 778 C CA . GLN A 1 105 ? -3.613 0.704 -10.658 1.00 92.69 105 GLN A CA 1
ATOM 779 C C . GLN A 1 105 ? -3.106 0.489 -9.227 1.00 92.69 105 GLN A C 1
ATOM 781 O O . GLN A 1 105 ? -3.873 0.682 -8.283 1.00 92.69 105 GLN A O 1
ATOM 786 N N . ALA A 1 106 ? -1.829 0.133 -9.063 1.00 92.00 106 ALA A N 1
ATOM 787 C CA . ALA A 1 106 ? -1.190 0.018 -7.756 1.00 92.00 106 ALA A CA 1
ATOM 788 C C . ALA A 1 106 ? -1.205 1.362 -7.013 1.00 92.00 106 ALA A C 1
ATOM 790 O O . ALA A 1 106 ? -1.621 1.408 -5.859 1.00 92.00 106 ALA A O 1
ATOM 791 N N . ASP A 1 107 ? -0.845 2.457 -7.684 1.00 91.81 107 ASP A N 1
ATOM 792 C CA . ASP A 1 107 ? -0.842 3.798 -7.090 1.00 91.81 107 ASP A CA 1
ATOM 793 C C . ASP A 1 107 ? -2.247 4.233 -6.631 1.00 91.81 107 ASP A C 1
ATOM 795 O O . ASP A 1 107 ? -2.460 4.583 -5.467 1.00 91.81 107 ASP A O 1
ATOM 799 N N . ARG A 1 108 ? -3.262 4.060 -7.490 1.00 94.88 108 ARG A N 1
ATOM 800 C CA . ARG A 1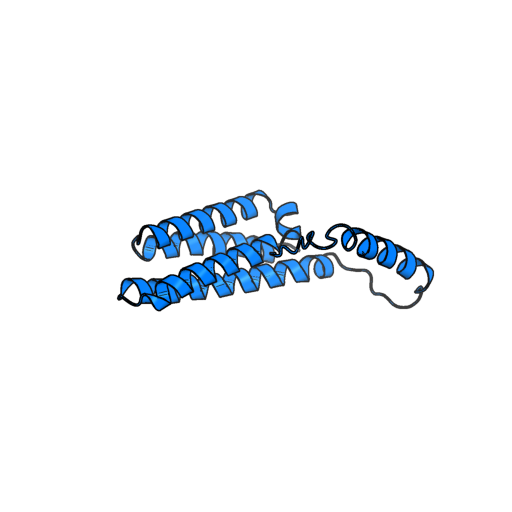 108 ? -4.667 4.319 -7.124 1.00 94.88 108 ARG A CA 1
ATOM 801 C C . ARG A 1 108 ? -5.140 3.480 -5.938 1.00 94.88 108 ARG A C 1
ATOM 803 O O . ARG A 1 108 ? -5.903 3.971 -5.104 1.00 94.88 108 ARG A O 1
ATOM 810 N N . ALA A 1 109 ? -4.714 2.224 -5.852 1.00 95.06 109 ALA A N 1
ATOM 811 C CA . ALA A 1 109 ? -5.060 1.355 -4.735 1.00 95.06 109 ALA A CA 1
ATOM 812 C C . ALA A 1 109 ? -4.363 1.787 -3.429 1.00 95.06 109 ALA A C 1
ATOM 814 O O . ALA A 1 109 ? -4.997 1.787 -2.374 1.00 95.06 109 ALA A O 1
ATOM 815 N N . LEU A 1 110 ? -3.110 2.252 -3.482 1.00 94.75 110 LEU A N 1
ATOM 816 C CA . LEU A 1 110 ? -2.434 2.853 -2.325 1.00 94.75 110 LEU A CA 1
ATOM 817 C C . LEU A 1 110 ? -3.117 4.144 -1.869 1.00 94.75 110 LEU A C 1
ATOM 819 O O . LEU A 1 110 ? -3.172 4.421 -0.668 1.00 94.75 110 LEU A O 1
ATOM 823 N N . ASP A 1 111 ? -3.642 4.943 -2.797 1.00 95.50 111 ASP A N 1
ATOM 824 C CA . ASP A 1 111 ? -4.476 6.115 -2.506 1.00 95.50 111 ASP A CA 1
ATOM 825 C C . ASP A 1 111 ? -5.798 5.751 -1.844 1.00 95.50 111 ASP A C 1
ATOM 827 O O . ASP A 1 111 ? -6.170 6.370 -0.843 1.00 95.50 111 ASP A O 1
ATOM 831 N N . ALA A 1 112 ? -6.473 4.712 -2.330 1.00 94.44 112 ALA A N 1
ATOM 832 C CA . ALA A 1 112 ? -7.668 4.189 -1.681 1.00 94.44 112 ALA A CA 1
ATOM 833 C C . ALA A 1 112 ? -7.364 3.709 -0.251 1.00 94.44 112 ALA A C 1
ATOM 835 O O . ALA A 1 112 ? -8.084 4.077 0.679 1.00 94.44 112 ALA A O 1
ATOM 836 N N . ALA A 1 113 ? -6.264 2.974 -0.052 1.00 94.25 113 ALA A N 1
ATOM 837 C CA . ALA A 1 113 ? -5.825 2.523 1.267 1.00 94.25 113 ALA A CA 1
ATOM 838 C C . ALA A 1 113 ? -5.517 3.703 2.205 1.00 94.25 113 ALA A C 1
ATOM 840 O O . ALA A 1 113 ? -5.989 3.720 3.339 1.00 94.25 113 ALA A O 1
ATOM 841 N N . ALA A 1 114 ? -4.796 4.729 1.735 1.00 94.88 114 ALA A N 1
ATOM 842 C CA . ALA A 1 114 ? -4.491 5.914 2.541 1.00 94.88 114 ALA A CA 1
ATOM 843 C C . ALA A 1 114 ? -5.760 6.632 3.001 1.00 94.88 114 ALA A C 1
ATOM 845 O O . ALA A 1 114 ? -5.897 6.957 4.181 1.00 94.88 114 ALA A O 1
ATOM 846 N N . ARG A 1 115 ? -6.708 6.848 2.082 1.00 95.25 115 ARG A N 1
ATOM 847 C CA . ARG A 1 115 ? -7.993 7.481 2.401 1.00 95.25 115 ARG A CA 1
ATOM 848 C C . ARG A 1 115 ? -8.796 6.637 3.384 1.00 95.25 115 ARG A C 1
ATOM 850 O O . ARG A 1 115 ? -9.356 7.189 4.328 1.00 95.25 115 ARG A O 1
ATOM 857 N N . ALA A 1 116 ? -8.822 5.317 3.206 1.00 94.44 116 ALA A N 1
ATOM 858 C CA . ALA A 1 116 ? -9.506 4.399 4.112 1.00 94.44 116 ALA A CA 1
ATOM 859 C C . ALA A 1 116 ? -8.901 4.433 5.528 1.00 94.44 116 ALA A C 1
ATOM 861 O O . ALA A 1 116 ? -9.639 4.521 6.507 1.00 94.44 116 ALA A O 1
ATOM 862 N N . ILE A 1 117 ? -7.570 4.475 5.649 1.00 93.19 117 ILE A N 1
ATOM 863 C CA . ILE A 1 117 ? -6.883 4.617 6.941 1.00 93.19 117 ILE A CA 1
ATOM 864 C C . ILE A 1 117 ? -7.201 5.967 7.594 1.00 93.19 117 ILE A C 1
ATOM 866 O O . ILE A 1 117 ? -7.534 6.012 8.779 1.00 93.19 117 ILE A O 1
ATOM 870 N N . GLN A 1 118 ? -7.130 7.061 6.829 1.00 92.38 118 GLN A N 1
ATOM 871 C CA . GLN A 1 118 ? -7.408 8.418 7.318 1.00 92.38 118 GLN A CA 1
ATOM 872 C C . GLN A 1 118 ? -8.853 8.584 7.793 1.00 92.38 118 GLN A C 1
ATOM 874 O O . GLN A 1 118 ? -9.095 9.216 8.817 1.00 92.38 118 GLN A O 1
ATOM 879 N N . THR A 1 119 ? -9.805 7.993 7.072 1.00 93.69 119 THR A N 1
ATOM 880 C CA . THR A 1 119 ? -11.238 8.042 7.401 1.00 93.69 119 THR A CA 1
ATOM 881 C C . THR A 1 119 ? -11.681 6.924 8.345 1.00 93.69 119 THR A C 1
ATOM 883 O O . THR A 1 119 ? -12.874 6.794 8.600 1.00 93.69 119 THR A O 1
ATOM 886 N N . GLN A 1 120 ? -10.737 6.140 8.884 1.00 91.44 120 GLN A N 1
ATOM 887 C CA . GLN A 1 120 ? -10.996 5.045 9.828 1.00 91.44 120 GLN A CA 1
ATOM 888 C C . GLN A 1 120 ? -12.057 4.047 9.327 1.00 91.44 120 GLN A C 1
ATOM 890 O O . GLN A 1 120 ? -12.926 3.605 10.076 1.00 91.44 120 GLN A O 1
ATOM 895 N N . GLN A 1 121 ? -11.989 3.704 8.041 1.00 94.06 121 GLN A N 1
ATOM 896 C CA . GLN A 1 121 ? -12.877 2.721 7.425 1.00 94.06 121 GLN A CA 1
ATOM 897 C C . GLN A 1 121 ? -12.708 1.320 8.042 1.00 94.06 121 GLN A C 1
ATOM 899 O O . GLN A 1 121 ? -11.694 1.015 8.673 1.00 94.06 121 GLN A O 1
ATOM 904 N N . PRO A 1 122 ? -13.673 0.409 7.830 1.00 93.62 122 PRO A N 1
ATOM 905 C CA . PRO A 1 122 ? -13.518 -0.981 8.234 1.00 93.62 122 PRO A CA 1
ATOM 906 C C . PRO A 1 122 ? -12.241 -1.602 7.658 1.00 93.62 122 PRO A C 1
ATOM 908 O O . PRO A 1 122 ? -11.884 -1.355 6.503 1.00 93.62 122 PRO A O 1
ATOM 911 N N . GLN A 1 123 ? -11.598 -2.483 8.433 1.00 91.94 123 GLN A N 1
ATOM 912 C CA . GLN A 1 123 ? -10.363 -3.170 8.030 1.00 91.94 123 GLN A CA 1
ATOM 913 C C . GLN A 1 123 ? -10.472 -3.820 6.643 1.00 91.94 123 GLN A C 1
ATOM 915 O O . GLN A 1 123 ? -9.530 -3.750 5.860 1.00 91.94 123 GLN A O 1
ATOM 920 N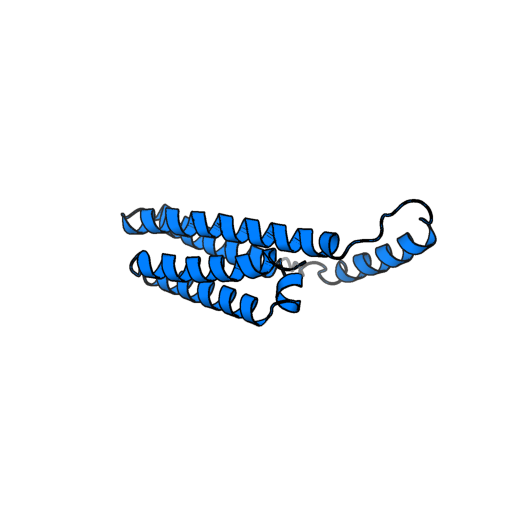 N . ALA A 1 124 ? -11.633 -4.394 6.316 1.00 93.56 124 ALA A N 1
ATOM 921 C CA . ALA A 1 124 ? -11.887 -5.035 5.029 1.00 93.56 124 ALA A CA 1
ATOM 922 C C . ALA A 1 124 ? -11.636 -4.107 3.825 1.00 93.56 124 ALA A C 1
ATOM 924 O O . ALA A 1 124 ? -11.108 -4.560 2.813 1.00 93.56 124 ALA A O 1
ATOM 925 N N . VAL A 1 125 ? -11.950 -2.811 3.941 1.00 93.56 125 VAL A N 1
ATOM 926 C CA . VAL A 1 125 ? -11.743 -1.827 2.864 1.00 93.56 125 VAL A CA 1
ATOM 927 C C . VAL A 1 125 ? -10.252 -1.591 2.628 1.00 93.56 125 VAL A C 1
ATOM 929 O O . VAL A 1 125 ? -9.800 -1.546 1.484 1.00 93.56 125 VAL A O 1
ATOM 932 N N . VAL A 1 126 ? -9.473 -1.482 3.708 1.00 92.38 126 VAL A N 1
ATOM 933 C CA . VAL A 1 126 ? -8.013 -1.339 3.622 1.00 92.38 126 VAL A CA 1
ATOM 934 C C . VAL A 1 126 ? -7.402 -2.602 3.022 1.00 92.38 126 VAL A C 1
ATOM 936 O O . VAL A 1 126 ? -6.654 -2.505 2.056 1.00 92.38 126 VAL A O 1
ATOM 939 N N . VAL A 1 127 ? -7.775 -3.785 3.519 1.00 93.31 127 VAL A N 1
ATOM 940 C CA . VAL A 1 127 ? -7.273 -5.073 3.009 1.00 93.31 127 VAL A CA 1
ATOM 941 C C . VAL A 1 127 ? -7.580 -5.241 1.522 1.00 93.31 127 VAL A C 1
ATOM 943 O O . VAL A 1 127 ? -6.695 -5.617 0.762 1.00 93.31 127 VAL A O 1
ATOM 946 N N . GLN A 1 128 ? -8.786 -4.895 1.069 1.00 94.31 128 GLN A N 1
ATOM 947 C CA . GLN A 1 128 ? -9.151 -4.979 -0.347 1.00 94.31 128 GLN A CA 1
ATOM 948 C C . GLN A 1 128 ? -8.280 -4.074 -1.235 1.00 94.31 128 GLN A C 1
ATOM 950 O O . GLN A 1 128 ? -7.859 -4.473 -2.327 1.00 94.31 128 GLN A O 1
ATOM 955 N N . ALA A 1 129 ? -7.980 -2.859 -0.770 1.00 92.44 129 ALA A N 1
ATOM 956 C CA . ALA A 1 129 ? -7.081 -1.953 -1.473 1.00 92.44 129 ALA A CA 1
ATOM 957 C C . ALA A 1 129 ? -5.643 -2.506 -1.515 1.00 92.44 129 ALA A C 1
ATOM 959 O O . ALA A 1 129 ? -5.028 -2.535 -2.580 1.00 92.44 129 ALA A O 1
ATOM 960 N N . LEU A 1 130 ? -5.128 -3.025 -0.396 1.00 93.25 130 LEU A N 1
ATOM 961 C CA . LEU A 1 130 ? -3.794 -3.636 -0.330 1.00 93.25 130 LEU A CA 1
ATOM 962 C C . LEU A 1 130 ? -3.688 -4.900 -1.203 1.00 93.25 130 LEU A C 1
ATOM 964 O O . LEU A 1 130 ? -2.693 -5.076 -1.904 1.00 93.25 130 LEU A O 1
ATOM 968 N N . GLU A 1 131 ? -4.725 -5.739 -1.244 1.00 94.25 131 GLU A N 1
ATOM 969 C CA . GLU A 1 131 ? -4.795 -6.916 -2.122 1.00 94.25 131 GLU A CA 1
ATOM 970 C C . GLU A 1 131 ? -4.771 -6.544 -3.604 1.00 94.25 131 GLU A C 1
ATOM 972 O O . GLU A 1 131 ? -4.162 -7.245 -4.417 1.00 94.25 131 GLU A O 1
ATOM 977 N N . THR A 1 132 ? -5.367 -5.407 -3.971 1.00 92.56 132 THR A N 1
ATOM 978 C CA . THR A 1 132 ? -5.258 -4.884 -5.338 1.00 92.56 132 THR A CA 1
ATOM 979 C C . THR A 1 132 ? -3.798 -4.583 -5.673 1.00 92.56 132 THR A C 1
ATOM 981 O O . THR A 1 132 ? -3.314 -5.014 -6.718 1.00 92.56 132 THR A O 1
ATOM 984 N N . VAL A 1 133 ? -3.061 -3.931 -4.766 1.00 91.56 133 VAL A N 1
ATOM 985 C CA . VAL A 1 133 ? -1.624 -3.674 -4.951 1.00 91.56 133 VAL A CA 1
ATOM 986 C C . VAL A 1 133 ? -0.850 -4.989 -5.065 1.00 91.56 133 VAL A C 1
ATOM 988 O O . VAL A 1 133 ? -0.091 -5.151 -6.014 1.00 91.56 133 VAL A O 1
ATOM 991 N N . ARG A 1 134 ? -1.082 -5.958 -4.166 1.00 92.25 134 ARG A N 1
ATOM 992 C CA . ARG A 1 134 ? -0.427 -7.283 -4.190 1.00 92.25 134 ARG A CA 1
ATOM 993 C C . ARG A 1 134 ? -0.697 -8.046 -5.489 1.00 92.25 134 ARG A C 1
ATOM 995 O O . ARG A 1 134 ? 0.192 -8.696 -6.031 1.00 92.25 134 ARG A O 1
ATOM 1002 N N . THR A 1 135 ? -1.924 -7.989 -5.995 1.00 91.56 135 THR A N 1
ATOM 1003 C CA . THR A 1 135 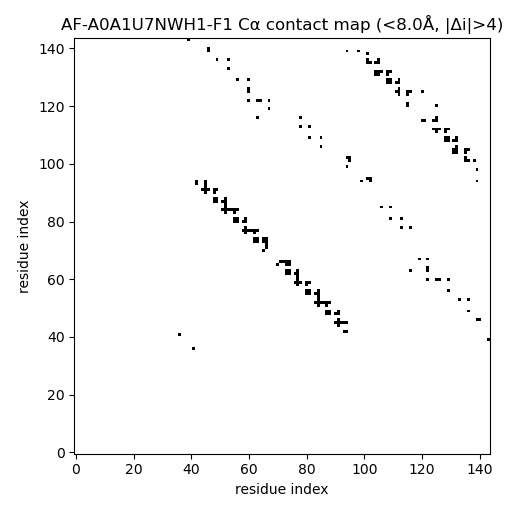? -2.316 -8.678 -7.2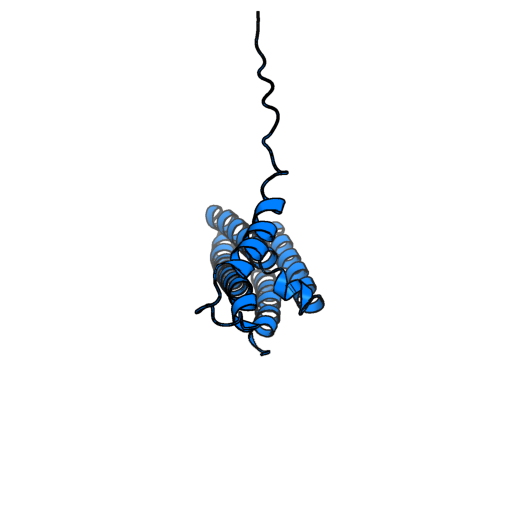33 1.00 91.56 135 THR A CA 1
ATOM 1004 C C . THR A 1 135 ? -1.596 -8.086 -8.435 1.00 91.56 135 THR A C 1
ATOM 1006 O O . THR A 1 135 ? -1.056 -8.811 -9.270 1.00 91.56 135 THR A O 1
ATOM 1009 N N . VAL A 1 136 ? -1.552 -6.760 -8.498 1.00 89.06 136 VAL A N 1
ATOM 1010 C CA . VAL A 1 136 ? -0.879 -6.026 -9.562 1.00 89.06 136 VAL A CA 1
ATOM 1011 C C . VAL A 1 136 ? 0.635 -6.235 -9.497 1.00 89.06 136 VAL A C 1
ATOM 1013 O O . VAL A 1 136 ? 1.257 -6.497 -10.522 1.00 89.06 136 VAL A O 1
ATOM 1016 N N . THR A 1 137 ? 1.238 -6.214 -8.305 1.00 86.62 137 THR A N 1
ATOM 1017 C CA . THR A 1 137 ? 2.688 -6.393 -8.161 1.00 86.62 137 THR A CA 1
ATOM 1018 C C . THR A 1 137 ? 3.172 -7.791 -8.525 1.00 86.62 137 THR A C 1
ATOM 1020 O O . THR A 1 137 ? 4.296 -7.935 -9.003 1.00 86.62 137 THR A O 1
ATOM 1023 N N . ARG A 1 138 ? 2.328 -8.825 -8.407 1.00 85.94 138 ARG A N 1
ATOM 1024 C CA . ARG A 1 138 ? 2.647 -10.164 -8.938 1.00 85.94 138 ARG A CA 1
ATOM 1025 C C . ARG A 1 138 ? 2.852 -10.148 -10.453 1.00 85.94 138 ARG A C 1
ATOM 1027 O O . ARG A 1 138 ? 3.695 -10.891 -10.951 1.00 85.94 138 ARG A O 1
ATOM 1034 N N . GLN A 1 139 ? 2.156 -9.281 -11.190 1.00 81.12 139 GLN A N 1
ATOM 1035 C CA . GLN A 1 139 ? 2.330 -9.165 -12.645 1.00 81.12 139 GLN A CA 1
ATOM 1036 C C . GLN A 1 139 ? 3.746 -8.701 -13.017 1.00 81.12 139 GLN A C 1
ATOM 1038 O O . GLN A 1 139 ? 4.264 -9.109 -14.052 1.00 81.12 139 GLN A O 1
ATOM 1043 N N . PHE A 1 140 ? 4.409 -7.941 -12.138 1.00 74.25 140 PHE A N 1
ATOM 1044 C CA . PHE A 1 140 ? 5.799 -7.512 -12.318 1.00 74.25 140 PHE A CA 1
ATOM 1045 C C . PHE A 1 140 ? 6.815 -8.655 -12.194 1.00 74.25 140 PHE A C 1
ATOM 1047 O O . PHE A 1 140 ? 7.940 -8.527 -12.665 1.00 74.25 140 PHE A O 1
ATOM 1054 N N . THR A 1 141 ? 6.432 -9.772 -11.569 1.00 65.44 141 THR A N 1
ATOM 1055 C CA . THR A 1 141 ? 7.316 -10.928 -11.342 1.00 65.44 141 THR A CA 1
ATOM 1056 C C . THR A 1 141 ? 7.149 -12.064 -12.356 1.00 65.44 141 THR A C 1
ATOM 1058 O O . THR A 1 141 ? 7.968 -12.977 -12.362 1.00 65.44 141 THR A O 1
ATOM 1061 N N . VAL A 1 142 ? 6.114 -12.037 -13.210 1.00 53.53 142 VAL A N 1
ATOM 1062 C CA . VAL A 1 142 ? 5.670 -13.223 -13.982 1.00 53.53 142 VAL A CA 1
ATOM 1063 C C . VAL A 1 142 ? 6.034 -13.189 -15.479 1.00 53.53 142 VAL A C 1
ATOM 1065 O O . VAL A 1 142 ? 5.719 -14.133 -16.197 1.00 53.53 142 VAL A O 1
ATOM 1068 N N . LYS A 1 143 ? 6.755 -12.186 -15.990 1.00 41.22 143 LYS A N 1
ATOM 1069 C CA . LYS A 1 143 ? 7.180 -12.186 -17.405 1.00 41.22 143 LYS A CA 1
ATOM 1070 C C . LYS A 1 143 ? 8.691 -11.998 -17.584 1.00 41.22 143 LYS A C 1
ATOM 1072 O O . LYS A 1 143 ? 9.154 -10.868 -17.426 1.00 41.22 143 LYS A O 1
ATOM 1077 N N . PRO A 1 144 ? 9.443 -13.079 -17.884 1.00 43.25 144 PRO A N 1
ATOM 1078 C CA . PRO A 1 144 ? 10.717 -12.974 -18.591 1.00 43.25 144 PRO A CA 1
ATOM 1079 C C . PRO A 1 144 ? 10.518 -12.520 -20.044 1.00 43.25 144 PRO A C 1
ATOM 1081 O O . PRO A 1 144 ? 9.440 -12.808 -20.620 1.00 43.25 144 PRO A O 1
#

Foldseek 3Di:
DDDDDDDDDDDPPPPVPPVVVVVVVCVPPDPDDDPDCDVVNVQVLLLVLLVLLLVLLVLLLVLLVVVLVVDPVSLVSNLVSLVSSVVSLVSSVVCCVVPVPLSVQLVVLSVQLNVCSVVVHPSVSNVVSSVSNVVSSVVSVPDD

Mean predicted aligned error: 13.2 Å

Organism: NCBI:txid249408

pLDDT: mean 77.26, std 20.47, range [36.06, 95.5]

Radius of gyration: 20.87 Å; Cα contacts (8 Å, |Δi|>4): 117; chains: 1; bounding box: 53×58×43 Å

Sequence (144 aa):
MLYRKQRGPASWGVILGAGILGLLLGFLGGRGSAPQPTIQSLLQPAAQHVRQAVGALDIVELEYARALKGNRASQQASVQALAQARSELAQATALEQLYPQSFTQADRALDAAARAIQTQQPQAVVVQALETVRTVTRQFTVKP